Protein AF-A0A218Q8A9-F1 (afdb_monomer)

Foldseek 3Di:
DVDDPDDLVVLVVVLVVVLVVDVVSVLFDPVQSVVVSVVLNVQQVVQVVCVVVVPPDPPDRDDDDPPDDDTDDDAAQWAADPQRQKIAGNSPPPPGIDGDDDPDDPPVDDRPRHDDDD

pLDDT: mean 81.18, std 11.85, range [33.44, 92.75]

Secondary structure (DSSP, 8-state):
---SS--HHHHHHHHHHHHHH-HHHHTS-HHHHHHHHHHHHHHHHHHHHHHHTT-TT--S-----TT------SSSSEEE-TTSSEEEE-SSSS--EEE---S--GGGS-GGGS----

Structure (mmCIF, N/CA/C/O backbone):
data_AF-A0A218Q8A9-F1
#
_entry.id   AF-A0A218Q8A9-F1
#
loop_
_atom_site.group_PDB
_atom_site.id
_atom_site.type_symbol
_atom_site.label_atom_id
_atom_site.label_alt_id
_atom_site.label_comp_id
_atom_site.label_asym_id
_atom_site.label_entity_id
_atom_site.label_seq_id
_atom_site.pdbx_PDB_ins_code
_atom_site.Cartn_x
_atom_site.Cartn_y
_atom_site.Cartn_z
_atom_site.occupancy
_atom_site.B_iso_or_equiv
_atom_site.auth_seq_id
_atom_site.auth_comp_id
_atom_site.auth_asym_id
_atom_site.auth_atom_id
_atom_site.pdbx_PDB_model_num
ATOM 1 N N . MET A 1 1 ? -12.502 -6.018 7.577 1.00 64.94 1 MET A N 1
ATOM 2 C CA . MET A 1 1 ? -11.592 -6.903 8.321 1.00 64.94 1 MET A CA 1
ATOM 3 C C . MET A 1 1 ? -12.401 -7.548 9.410 1.00 64.94 1 MET A C 1
ATOM 5 O O . MET A 1 1 ? -13.202 -6.846 10.017 1.00 64.94 1 MET A O 1
ATOM 9 N N . ASP A 1 2 ? -12.212 -8.846 9.598 1.00 70.44 2 ASP A N 1
ATOM 10 C CA . ASP A 1 2 ? -13.004 -9.626 10.552 1.00 70.44 2 ASP A CA 1
ATOM 11 C C . ASP A 1 2 ? -12.526 -9.383 11.991 1.00 70.44 2 ASP A C 1
ATOM 13 O O . ASP A 1 2 ? -13.319 -9.396 12.926 1.00 70.44 2 ASP A O 1
ATOM 17 N N . ASN A 1 3 ? -11.252 -9.006 12.147 1.00 72.31 3 ASN A N 1
ATOM 18 C CA . ASN A 1 3 ? -10.673 -8.601 13.423 1.00 72.31 3 ASN A CA 1
ATOM 19 C C . ASN A 1 3 ? -10.816 -7.083 13.612 1.00 72.31 3 ASN A C 1
ATOM 21 O O . ASN A 1 3 ? -10.311 -6.299 12.803 1.00 72.31 3 ASN A O 1
ATOM 25 N N . GLN A 1 4 ? -11.483 -6.666 14.688 1.00 76.06 4 GLN A N 1
ATOM 26 C CA . GLN A 1 4 ? -11.548 -5.271 15.133 1.00 76.06 4 GLN A CA 1
ATOM 27 C C . GLN A 1 4 ? -10.494 -5.012 16.219 1.00 76.06 4 GLN A C 1
ATOM 29 O O . GLN A 1 4 ? -10.057 -5.936 16.897 1.00 76.06 4 GLN A O 1
ATOM 34 N N . GLY A 1 5 ? -10.054 -3.759 16.377 1.00 75.94 5 GLY A N 1
ATOM 35 C CA . GLY A 1 5 ? -9.061 -3.399 17.402 1.00 75.94 5 GLY A CA 1
ATOM 36 C C . GLY A 1 5 ? -7.633 -3.897 17.137 1.00 75.94 5 GLY A C 1
ATOM 37 O O . GLY A 1 5 ? -6.776 -3.797 18.010 1.00 75.94 5 GLY A O 1
ATOM 38 N N . VAL A 1 6 ? -7.346 -4.409 15.937 1.00 78.56 6 VAL A N 1
ATOM 39 C CA . VAL A 1 6 ? -5.996 -4.832 15.542 1.00 78.56 6 VAL A CA 1
ATOM 40 C C . VAL A 1 6 ? -5.049 -3.637 15.433 1.00 78.56 6 VAL A C 1
ATOM 42 O O . VAL A 1 6 ? -5.254 -2.723 14.631 1.00 78.56 6 VAL A O 1
ATOM 45 N N . GLY A 1 7 ? -3.985 -3.670 16.235 1.00 83.94 7 GLY A N 1
ATOM 46 C CA . GLY A 1 7 ? -2.873 -2.728 16.148 1.00 83.94 7 GLY A CA 1
ATOM 47 C C . GLY A 1 7 ? -1.925 -3.043 14.988 1.00 83.94 7 GLY A C 1
ATOM 48 O O . GLY A 1 7 ? -1.953 -4.130 14.408 1.00 83.94 7 GLY A O 1
ATOM 49 N N . GLN A 1 8 ? -1.026 -2.105 14.678 1.00 87.81 8 GLN A N 1
ATOM 50 C CA . GLN A 1 8 ? -0.074 -2.234 13.569 1.00 87.81 8 GLN A CA 1
ATOM 51 C C . GLN A 1 8 ? 0.763 -3.524 13.648 1.00 87.81 8 GLN A C 1
ATOM 53 O O . GLN A 1 8 ? 0.938 -4.215 12.649 1.00 87.81 8 GLN A O 1
ATOM 58 N N . LYS A 1 9 ? 1.230 -3.885 14.850 1.00 89.62 9 LYS A N 1
ATOM 59 C CA . LYS A 1 9 ? 2.020 -5.101 15.098 1.00 89.62 9 LYS A CA 1
ATOM 60 C C . LYS A 1 9 ? 1.267 -6.382 14.730 1.00 89.62 9 LYS A C 1
ATOM 62 O O . LYS A 1 9 ? 1.854 -7.285 14.136 1.00 89.62 9 LYS A O 1
ATOM 67 N N . GLU A 1 10 ? -0.025 -6.451 15.040 1.00 89.88 10 GLU A N 1
ATOM 68 C CA . GLU A 1 10 ? -0.847 -7.616 14.706 1.00 89.88 10 GLU A CA 1
ATOM 69 C C . GLU A 1 10 ? -1.067 -7.729 13.197 1.00 89.88 10 GLU A C 1
ATOM 71 O O . GLU A 1 10 ? -1.028 -8.832 12.658 1.00 89.88 10 GLU A O 1
ATOM 76 N N . LEU A 1 11 ? -1.184 -6.606 12.479 1.00 90.31 11 LEU A N 1
ATOM 77 C CA . LEU A 1 11 ? -1.269 -6.623 11.015 1.00 90.31 11 LEU A CA 1
ATOM 78 C C . LEU A 1 11 ? -0.003 -7.208 10.366 1.00 90.31 11 LEU A C 1
ATOM 80 O O . LEU A 1 11 ? -0.108 -7.966 9.402 1.00 90.31 11 LEU A O 1
ATOM 84 N N . TYR A 1 12 ? 1.184 -6.930 10.916 1.00 91.38 12 TYR A N 1
ATOM 85 C CA . TYR A 1 12 ? 2.425 -7.565 10.457 1.00 91.38 12 TYR A CA 1
ATOM 86 C C . TYR A 1 12 ? 2.441 -9.079 10.700 1.00 91.38 12 TYR A C 1
ATOM 88 O O . TYR A 1 12 ? 2.868 -9.837 9.827 1.00 91.38 12 TYR A O 1
ATOM 96 N N . ARG A 1 13 ? 1.932 -9.544 11.849 1.00 90.75 13 ARG A N 1
ATOM 97 C CA . ARG A 1 13 ? 1.802 -10.984 12.131 1.00 90.75 13 ARG A CA 1
ATOM 98 C C . ARG A 1 13 ? 0.816 -11.661 11.182 1.00 90.75 13 ARG A C 1
ATOM 100 O O . ARG A 1 13 ? 1.145 -12.701 10.616 1.00 90.75 13 ARG A O 1
ATOM 107 N N . LEU A 1 14 ? -0.340 -11.041 10.948 1.00 89.31 14 LEU A N 1
ATOM 108 C CA . LEU A 1 14 ? -1.340 -11.532 9.998 1.00 89.31 14 LEU A CA 1
ATOM 109 C C . LEU A 1 14 ? -0.772 -11.610 8.581 1.00 89.31 14 LEU A C 1
ATOM 111 O O . LEU A 1 14 ? -0.955 -12.619 7.909 1.00 89.31 14 LEU A O 1
ATOM 115 N N . SER A 1 15 ? -0.006 -10.607 8.139 1.00 89.94 15 SER A N 1
ATOM 116 C CA . SER A 1 15 ? 0.646 -10.670 6.828 1.00 89.94 15 SER A CA 1
ATOM 117 C C . SER A 1 15 ? 1.607 -11.850 6.706 1.00 89.94 15 SER A C 1
ATOM 119 O O . SER A 1 15 ? 1.718 -12.408 5.617 1.00 89.94 15 SER A O 1
ATOM 121 N N . LYS A 1 16 ? 2.301 -12.238 7.782 1.00 90.56 16 LYS A N 1
ATOM 122 C CA . LYS A 1 16 ? 3.181 -13.411 7.763 1.00 90.56 16 LYS A CA 1
ATOM 123 C C . LYS A 1 16 ? 2.377 -14.701 7.584 1.00 90.56 16 LYS A C 1
ATOM 125 O O . LYS A 1 16 ? 2.761 -15.518 6.755 1.00 90.56 16 LYS A O 1
ATOM 130 N N . ALA A 1 17 ? 1.262 -14.846 8.300 1.00 91.88 17 ALA A N 1
ATOM 131 C CA . ALA A 1 17 ? 0.363 -15.993 8.155 1.00 91.88 17 ALA A CA 1
ATOM 132 C C . ALA A 1 17 ? -0.227 -16.074 6.733 1.00 91.88 17 ALA A C 1
ATOM 134 O O . ALA A 1 17 ? -0.122 -17.107 6.081 1.00 91.88 17 ALA A O 1
ATOM 135 N N . ILE A 1 18 ? -0.714 -14.951 6.194 1.00 89.19 18 ILE A N 1
ATOM 136 C CA . ILE A 1 18 ? -1.240 -14.861 4.820 1.00 89.19 18 ILE A CA 1
ATOM 137 C C . ILE A 1 18 ? -0.170 -15.251 3.791 1.00 89.19 18 ILE A C 1
ATOM 139 O O . ILE A 1 18 ? -0.459 -15.943 2.820 1.00 89.19 18 ILE A O 1
ATOM 143 N N . ARG A 1 19 ? 1.088 -14.838 3.985 1.00 90.25 19 ARG A N 1
ATOM 144 C CA . ARG A 1 19 ? 2.183 -15.243 3.089 1.00 90.25 19 ARG A CA 1
ATOM 145 C C . ARG A 1 19 ? 2.458 -16.743 3.139 1.00 90.25 19 ARG A C 1
ATOM 147 O O . ARG A 1 19 ? 2.871 -17.289 2.128 1.00 90.25 19 ARG A O 1
ATOM 154 N N . GLN A 1 20 ? 2.261 -17.396 4.280 1.00 91.25 20 GLN A N 1
ATOM 155 C CA . GLN A 1 20 ? 2.418 -18.849 4.387 1.00 91.25 20 GLN A CA 1
ATOM 156 C C . GLN A 1 20 ? 1.255 -19.592 3.722 1.00 91.25 20 GLN A C 1
ATOM 158 O O . GLN A 1 20 ? 1.474 -20.626 3.102 1.00 91.25 20 GLN A O 1
ATOM 163 N N . GLU A 1 21 ? 0.044 -19.045 3.815 1.00 92.75 21 GLU A N 1
ATOM 164 C CA . GLU A 1 21 ? -1.168 -19.642 3.249 1.00 92.75 21 GLU A CA 1
ATOM 165 C C . GLU A 1 21 ? -1.248 -19.489 1.723 1.00 92.75 21 GLU A C 1
ATOM 167 O O . GLU A 1 21 ? -1.615 -20.422 1.011 1.00 92.75 21 GLU A O 1
ATOM 172 N N . PHE A 1 22 ? -0.864 -18.325 1.192 1.00 88.56 22 PHE A N 1
ATOM 173 C CA . PHE A 1 22 ? -1.031 -18.010 -0.222 1.00 88.56 22 PHE A CA 1
ATOM 174 C C . PHE A 1 22 ? 0.310 -17.918 -0.952 1.00 88.56 22 PHE A C 1
ATOM 176 O O . PHE A 1 22 ? 1.072 -16.962 -0.783 1.00 88.56 22 PHE A O 1
ATOM 183 N N . SER A 1 23 ? 0.559 -18.861 -1.865 1.00 87.25 23 SER A N 1
ATOM 184 C CA . SER A 1 23 ? 1.788 -18.924 -2.673 1.00 87.25 23 SER A CA 1
ATOM 185 C C . SER A 1 23 ? 2.078 -17.630 -3.445 1.00 87.25 23 SER A C 1
ATOM 187 O O . SER A 1 23 ? 3.229 -17.193 -3.526 1.00 87.25 23 SER A O 1
ATOM 189 N N . PHE A 1 24 ? 1.039 -16.962 -3.960 1.00 83.12 24 PHE A N 1
ATOM 190 C CA . PHE A 1 24 ? 1.196 -15.688 -4.662 1.00 83.12 24 PHE A CA 1
ATOM 191 C C . PHE A 1 24 ? 1.736 -14.589 -3.734 1.00 83.12 24 PHE A C 1
ATOM 193 O O . PHE A 1 24 ? 2.630 -13.845 -4.144 1.00 83.12 24 PHE A O 1
ATOM 200 N N . ALA A 1 25 ? 1.234 -14.522 -2.493 1.00 85.75 25 ALA A N 1
ATOM 201 C CA . ALA A 1 25 ? 1.643 -13.556 -1.479 1.00 85.75 25 ALA A CA 1
ATOM 202 C C . ALA A 1 25 ? 3.041 -13.881 -0.944 1.00 85.75 25 ALA A C 1
ATOM 204 O O . ALA A 1 25 ? 3.843 -12.970 -0.742 1.00 85.75 25 ALA A O 1
ATOM 205 N N . ASN A 1 26 ? 3.370 -15.169 -0.785 1.00 86.88 26 ASN A N 1
ATOM 206 C CA . ASN A 1 26 ? 4.714 -15.604 -0.410 1.00 86.88 26 ASN A CA 1
ATOM 207 C C . ASN A 1 26 ? 5.775 -15.085 -1.382 1.00 86.88 26 ASN A C 1
ATOM 209 O O . ASN A 1 26 ? 6.855 -14.659 -0.981 1.00 86.88 26 ASN A O 1
ATOM 213 N N . ALA A 1 27 ? 5.441 -15.115 -2.669 1.00 84.94 27 ALA A N 1
ATOM 214 C CA . ALA A 1 27 ? 6.355 -14.758 -3.731 1.00 84.94 27 ALA A CA 1
ATOM 215 C C . ALA A 1 27 ? 6.409 -13.239 -4.008 1.00 84.94 27 ALA A C 1
ATOM 217 O O . ALA A 1 27 ? 7.091 -12.838 -4.947 1.00 84.94 27 ALA A O 1
ATOM 218 N N . LEU A 1 28 ? 5.684 -12.399 -3.256 1.00 82.88 28 LEU A N 1
ATOM 219 C CA . LEU A 1 28 ? 5.869 -10.942 -3.273 1.00 82.88 28 LEU A CA 1
ATOM 220 C C . LEU A 1 28 ? 7.118 -10.551 -2.473 1.00 82.88 28 LEU A C 1
ATOM 222 O O . LEU A 1 28 ? 7.507 -11.236 -1.519 1.00 82.88 28 LEU A O 1
ATOM 226 N N . ASN A 1 29 ? 7.739 -9.424 -2.824 1.00 78.75 29 ASN A N 1
ATOM 227 C CA . ASN A 1 29 ? 8.865 -8.915 -2.043 1.00 78.75 29 ASN A CA 1
ATOM 228 C C . ASN A 1 29 ? 8.382 -8.436 -0.646 1.00 78.75 29 ASN A C 1
ATOM 230 O O . ASN A 1 29 ? 7.183 -8.372 -0.356 1.00 78.75 29 ASN A O 1
ATOM 234 N N . SER A 1 30 ? 9.305 -8.180 0.282 1.00 80.12 30 SER A N 1
ATOM 235 C CA . SER A 1 30 ? 8.953 -7.734 1.641 1.00 80.12 30 SER A CA 1
ATOM 236 C C . SER A 1 30 ? 8.344 -6.327 1.661 1.00 80.12 30 SER A C 1
ATOM 238 O O . SER A 1 30 ? 7.401 -6.085 2.417 1.00 80.12 30 SER A O 1
ATOM 240 N N . SER A 1 31 ? 8.831 -5.423 0.809 1.00 83.12 31 SER A N 1
ATOM 241 C CA . SER A 1 31 ? 8.374 -4.033 0.707 1.00 83.12 31 SER A CA 1
ATOM 242 C C . SER A 1 31 ? 6.928 -3.905 0.216 1.00 83.12 31 SER A C 1
ATOM 244 O O . SER A 1 31 ? 6.176 -3.094 0.750 1.00 83.12 31 SER A O 1
ATOM 246 N N . ASP A 1 32 ? 6.505 -4.730 -0.739 1.00 81.69 32 ASP A N 1
ATOM 247 C CA . ASP A 1 32 ? 5.145 -4.747 -1.286 1.00 81.69 32 ASP A CA 1
ATOM 248 C C . ASP A 1 32 ? 4.149 -5.202 -0.210 1.00 81.69 32 ASP A C 1
ATOM 250 O O . ASP A 1 32 ? 3.069 -4.627 -0.039 1.00 81.69 32 ASP A O 1
ATOM 254 N N . CYS A 1 33 ? 4.529 -6.218 0.575 1.00 86.50 33 CYS A N 1
ATOM 255 C CA . CYS A 1 33 ? 3.734 -6.669 1.715 1.00 86.50 33 CYS A CA 1
ATOM 256 C C . CYS A 1 33 ? 3.651 -5.593 2.801 1.00 86.50 33 CYS A C 1
ATOM 258 O O . CYS A 1 33 ? 2.566 -5.333 3.320 1.00 86.50 33 CYS A O 1
ATOM 260 N N . GLN A 1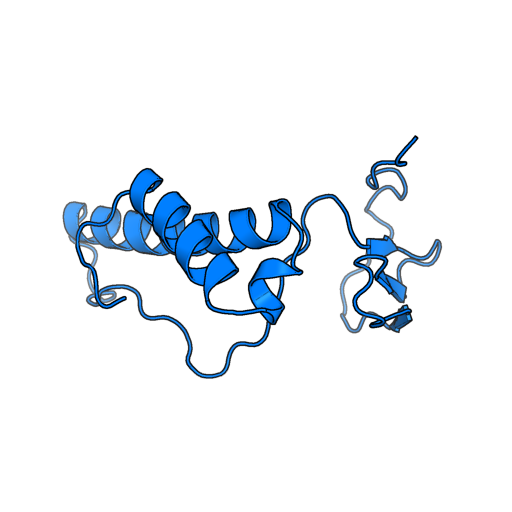 34 ? 4.765 -4.926 3.104 1.00 87.88 34 GLN A N 1
ATOM 261 C CA . GLN A 1 34 ? 4.783 -3.799 4.032 1.00 87.88 34 GLN A CA 1
ATOM 262 C C . GLN A 1 34 ? 3.853 -2.668 3.570 1.00 87.88 34 GLN A C 1
ATOM 264 O O . GLN A 1 34 ? 3.047 -2.177 4.360 1.00 87.88 34 GLN A O 1
ATOM 269 N N . ALA A 1 35 ? 3.879 -2.307 2.285 1.00 88.12 35 ALA A N 1
ATOM 270 C CA . ALA A 1 35 ? 2.996 -1.286 1.724 1.00 88.12 35 ALA A CA 1
ATOM 271 C C . ALA A 1 35 ? 1.508 -1.656 1.872 1.00 88.12 35 ALA A C 1
ATOM 273 O O . ALA A 1 35 ? 0.668 -0.804 2.174 1.00 88.12 35 ALA A O 1
ATOM 274 N N . ALA A 1 36 ? 1.150 -2.933 1.703 1.00 88.19 36 ALA A N 1
ATOM 275 C CA . ALA A 1 36 ? -0.214 -3.401 1.947 1.00 88.19 36 ALA A CA 1
ATOM 276 C C . ALA A 1 36 ? -0.633 -3.238 3.422 1.00 88.19 36 ALA A C 1
ATOM 278 O O . ALA A 1 36 ? -1.731 -2.744 3.697 1.00 88.19 36 ALA A O 1
ATOM 279 N N . ILE A 1 37 ? 0.252 -3.587 4.360 1.00 90.25 37 ILE A N 1
ATOM 280 C CA . ILE A 1 37 ? 0.018 -3.458 5.807 1.00 90.25 37 ILE A CA 1
ATOM 281 C C . ILE A 1 37 ? -0.152 -1.990 6.206 1.00 90.25 37 ILE A C 1
ATOM 283 O O . ILE A 1 37 ? -1.097 -1.645 6.914 1.00 90.25 37 ILE A O 1
ATOM 287 N N . GLU A 1 38 ? 0.726 -1.109 5.728 1.00 91.06 38 GLU A N 1
ATOM 288 C CA . GLU A 1 38 ? 0.684 0.325 6.027 1.00 91.06 38 GLU A CA 1
ATOM 289 C C . GLU A 1 38 ? -0.609 0.980 5.526 1.00 91.06 38 GLU A C 1
ATOM 291 O O . GLU A 1 38 ? -1.211 1.783 6.243 1.00 91.06 38 GLU A O 1
ATOM 296 N N . ARG A 1 39 ? -1.101 0.596 4.340 1.00 89.75 39 ARG A N 1
ATOM 297 C CA . ARG A 1 39 ? -2.392 1.076 3.816 1.00 89.75 39 ARG A CA 1
ATOM 298 C C . ARG A 1 39 ? -3.575 0.603 4.660 1.00 89.75 39 ARG A C 1
ATOM 300 O O . ARG A 1 39 ? -4.489 1.389 4.939 1.00 89.75 39 ARG A O 1
ATOM 307 N N . ALA A 1 40 ? -3.555 -0.660 5.091 1.00 90.56 40 ALA A N 1
ATOM 308 C CA . ALA A 1 40 ? -4.575 -1.204 5.983 1.00 90.56 40 ALA A CA 1
ATOM 309 C C . ALA A 1 40 ? -4.576 -0.458 7.328 1.00 90.56 40 ALA A C 1
ATOM 311 O O . ALA A 1 40 ? -5.623 0.016 7.772 1.00 90.56 40 ALA A O 1
ATOM 312 N N . TYR A 1 41 ? -3.396 -0.269 7.923 1.00 91.56 41 TYR A N 1
ATOM 313 C CA . TYR A 1 41 ? -3.239 0.450 9.183 1.00 91.56 41 TYR A CA 1
ATOM 314 C C . TYR A 1 41 ? -3.665 1.918 9.080 1.00 91.56 41 TYR A C 1
ATOM 316 O O . TYR A 1 41 ? -4.418 2.394 9.924 1.00 91.56 41 TYR A O 1
ATOM 324 N N . SER A 1 42 ? -3.263 2.626 8.020 1.00 91.12 42 SER A N 1
ATOM 325 C CA . SER A 1 42 ? -3.657 4.022 7.787 1.00 91.12 42 SER A CA 1
ATOM 326 C C . SER A 1 42 ? -5.179 4.181 7.735 1.00 91.12 42 SER A C 1
ATOM 328 O O . SER A 1 42 ? -5.732 5.113 8.321 1.00 91.12 42 SER A O 1
ATOM 330 N N . SER A 1 43 ? -5.875 3.236 7.096 1.00 89.56 43 SER A N 1
ATOM 331 C CA . SER A 1 43 ? -7.339 3.232 7.029 1.00 89.56 43 SER A CA 1
ATOM 332 C C . SER A 1 43 ? -7.984 3.006 8.402 1.00 89.56 43 SER A C 1
ATOM 334 O O . SER A 1 43 ? -8.958 3.681 8.734 1.00 89.56 43 SER A O 1
ATOM 336 N N . ILE A 1 44 ? -7.429 2.098 9.215 1.00 89.56 44 ILE A N 1
ATOM 337 C CA . ILE A 1 44 ? -7.887 1.850 10.591 1.00 89.56 44 ILE A CA 1
ATOM 338 C C . ILE A 1 44 ? -7.644 3.074 11.482 1.00 89.56 44 ILE A C 1
ATOM 340 O O . ILE A 1 44 ? -8.564 3.519 12.166 1.00 89.56 44 ILE A O 1
ATOM 344 N N . SER A 1 45 ? -6.432 3.638 11.460 1.00 90.19 45 SER A N 1
ATOM 345 C CA . SER A 1 45 ? -6.075 4.819 12.257 1.00 90.19 45 SER A CA 1
ATOM 346 C C . SER A 1 45 ? -7.003 5.979 11.929 1.00 90.19 45 SER A C 1
ATOM 348 O O . SER A 1 45 ? -7.647 6.519 12.820 1.00 90.19 45 SER A O 1
ATOM 350 N N . ARG A 1 46 ? -7.177 6.284 10.635 1.00 89.81 46 ARG A N 1
ATOM 351 C CA . ARG A 1 46 ? -8.096 7.332 10.172 1.00 89.81 46 ARG A CA 1
ATOM 352 C C . ARG A 1 46 ? -9.524 7.109 10.652 1.00 89.81 46 ARG A C 1
ATOM 354 O O . ARG A 1 46 ? -10.188 8.072 11.018 1.00 89.81 46 ARG A O 1
ATOM 361 N N . PHE A 1 47 ? -10.008 5.867 10.647 1.00 89.25 47 PHE A N 1
ATOM 362 C CA . PHE A 1 47 ? -11.331 5.550 11.178 1.00 89.25 47 PHE A CA 1
ATOM 363 C C . PHE A 1 47 ? -11.438 5.920 12.662 1.00 89.25 47 PHE A C 1
ATOM 365 O O . PHE A 1 47 ? -12.328 6.685 13.031 1.00 89.25 47 PHE A O 1
ATOM 372 N N . TYR A 1 48 ? -10.512 5.449 13.502 1.00 87.25 48 TYR A N 1
ATOM 373 C CA . TYR A 1 48 ? -10.544 5.755 14.933 1.00 87.25 48 TYR A CA 1
ATOM 374 C C . TYR A 1 48 ? -10.324 7.243 15.230 1.00 87.25 48 TYR A C 1
ATOM 376 O O . TYR A 1 48 ? -10.996 7.788 16.103 1.00 87.25 48 TYR A O 1
ATOM 384 N N . ASP A 1 49 ? -9.451 7.923 14.487 1.00 90.44 49 ASP A N 1
ATOM 385 C CA . ASP A 1 49 ? -9.218 9.362 14.631 1.00 90.44 49 ASP A CA 1
ATOM 386 C C . ASP A 1 49 ? -10.468 10.174 14.277 1.00 90.44 49 ASP A C 1
ATOM 388 O O . ASP A 1 49 ? -10.812 11.126 14.978 1.00 90.44 49 ASP A O 1
ATOM 392 N N . ASN A 1 50 ? -11.196 9.776 13.230 1.00 90.19 50 ASN A N 1
ATOM 393 C CA . ASN A 1 50 ? -12.459 10.413 12.858 1.00 90.19 50 ASN A CA 1
ATOM 394 C C . ASN A 1 50 ? -13.549 10.175 13.910 1.00 90.19 50 ASN A C 1
ATOM 396 O O . ASN A 1 50 ? -14.313 11.095 14.202 1.00 90.19 50 ASN A O 1
ATOM 400 N N . CYS A 1 51 ? -13.602 8.972 14.494 1.00 86.88 51 CYS A N 1
ATOM 401 C CA . CYS A 1 51 ? -14.510 8.656 15.597 1.00 86.88 51 CYS A CA 1
ATOM 402 C C . CYS A 1 51 ? -14.218 9.526 16.825 1.00 86.88 51 CYS A C 1
ATOM 404 O O . CYS A 1 51 ? -15.141 10.116 17.378 1.00 86.88 51 CYS A O 1
ATOM 406 N N . LYS A 1 52 ? -12.940 9.673 17.206 1.00 89.12 52 LYS A N 1
ATOM 407 C CA . LYS A 1 52 ? -12.516 10.542 18.318 1.00 89.12 52 LYS A CA 1
ATOM 408 C C . LYS A 1 52 ? -12.869 12.013 18.080 1.00 89.12 52 LYS A C 1
ATOM 410 O O . LYS A 1 52 ? -13.233 12.709 19.017 1.00 89.12 52 LYS A O 1
ATOM 415 N N . LYS A 1 53 ? -12.769 12.482 16.833 1.00 90.88 53 LYS A N 1
ATOM 416 C CA . LYS A 1 53 ? -13.065 13.871 16.436 1.00 90.88 53 LYS A CA 1
ATOM 417 C C . LYS A 1 53 ? -14.552 14.149 16.173 1.00 90.88 53 LYS A C 1
ATOM 419 O O . LYS A 1 53 ? -14.897 15.288 15.886 1.00 90.88 53 LYS A O 1
ATOM 424 N N . GLY A 1 54 ? -15.423 13.137 16.211 1.00 87.56 54 GLY A N 1
ATOM 425 C CA . GLY A 1 54 ? -16.860 13.309 15.966 1.00 87.56 54 GLY A CA 1
ATOM 426 C C . GLY A 1 54 ? -17.225 13.720 14.532 1.00 87.56 54 GLY A C 1
ATOM 427 O O . GLY A 1 54 ? -18.245 14.373 14.325 1.00 87.56 54 GLY A O 1
ATOM 428 N N . ILE A 1 55 ? -16.416 13.360 13.527 1.00 86.56 55 ILE A N 1
ATOM 429 C CA . ILE A 1 55 ? -16.644 13.781 12.132 1.00 86.56 55 ILE A CA 1
ATOM 430 C C . ILE A 1 55 ? -17.897 13.096 11.557 1.00 86.56 55 ILE A C 1
ATOM 432 O O . ILE A 1 55 ? -17.990 11.867 11.491 1.00 86.56 55 ILE A O 1
ATOM 436 N N . LEU A 1 56 ? -18.856 13.899 11.092 1.00 76.44 56 LEU A N 1
ATOM 437 C CA . LEU A 1 56 ? -20.097 13.436 10.466 1.00 76.44 56 LEU A CA 1
ATOM 438 C C . LEU A 1 56 ? -19.834 12.850 9.059 1.00 76.44 56 LEU A C 1
ATOM 440 O O . LEU A 1 56 ? -19.012 13.355 8.300 1.00 76.44 56 LEU A O 1
ATOM 444 N N . GLY A 1 57 ? -20.536 11.767 8.699 1.00 71.44 57 GLY A N 1
ATOM 445 C CA . GLY A 1 57 ? -20.605 11.247 7.320 1.00 71.44 57 GLY A CA 1
ATOM 446 C C . GLY A 1 57 ? -19.680 10.078 6.939 1.00 71.44 57 GLY A C 1
ATOM 447 O O . GLY A 1 57 ? -19.938 9.424 5.935 1.00 71.44 57 GLY A O 1
ATOM 448 N N . LYS A 1 58 ? -18.651 9.733 7.727 1.00 66.12 58 LYS A N 1
ATOM 449 C CA . LYS A 1 58 ? -17.761 8.576 7.443 1.00 66.12 58 LYS A CA 1
ATOM 450 C C . LYS A 1 58 ? -17.867 7.479 8.502 1.00 66.12 58 LYS A C 1
ATOM 452 O O . LYS A 1 58 ? -16.870 7.044 9.074 1.00 66.12 58 LYS A O 1
ATOM 457 N N . LYS A 1 59 ? -19.097 7.049 8.788 1.00 63.16 59 LYS A N 1
ATOM 458 C CA . LYS A 1 59 ? -19.382 6.023 9.798 1.00 63.16 59 LYS A CA 1
ATOM 459 C C . LYS A 1 59 ? -19.325 4.631 9.167 1.00 63.16 59 LYS A C 1
ATOM 461 O O . LYS A 1 59 ? -20.284 4.172 8.561 1.00 63.16 59 LYS A O 1
ATOM 466 N N . GLY A 1 60 ? -18.184 3.964 9.301 1.00 77.06 60 GLY A N 1
ATOM 467 C CA . GLY A 1 60 ? -18.033 2.560 8.928 1.00 77.06 60 GLY A CA 1
ATOM 468 C C . GLY A 1 60 ? -16.592 2.094 9.073 1.00 77.06 60 GLY A C 1
ATOM 469 O O . GLY A 1 60 ? -15.677 2.768 8.604 1.00 77.06 60 GLY A O 1
ATOM 470 N N . TYR A 1 61 ? -16.389 0.946 9.722 1.00 83.88 61 TYR A N 1
ATOM 471 C CA . TYR A 1 61 ? -15.060 0.344 9.831 1.00 83.88 61 TYR A CA 1
ATOM 472 C C . TYR A 1 61 ? -14.514 0.025 8.427 1.00 83.88 61 TYR A C 1
ATOM 474 O O . TYR A 1 61 ? -15.288 -0.440 7.579 1.00 83.88 61 TYR A O 1
ATOM 482 N N . PRO A 1 62 ? -13.217 0.256 8.148 1.00 86.62 62 PRO A N 1
ATOM 483 C CA . PRO A 1 62 ? -12.654 0.031 6.823 1.00 86.62 62 PRO A CA 1
ATOM 484 C C . PRO A 1 62 ? -12.847 -1.418 6.356 1.00 86.62 62 PRO A C 1
ATOM 486 O O . PRO A 1 62 ? -12.614 -2.392 7.082 1.00 86.62 62 PRO A O 1
ATOM 489 N N . LYS A 1 63 ? -13.264 -1.560 5.097 1.00 86.12 63 LYS A N 1
ATOM 490 C CA . LYS A 1 63 ? -13.438 -2.844 4.411 1.00 86.12 63 LYS A CA 1
ATOM 491 C C . LYS A 1 63 ? -12.509 -2.892 3.205 1.00 86.12 63 LYS A C 1
ATOM 493 O O . LYS A 1 63 ? -12.330 -1.887 2.522 1.00 86.12 63 LYS A O 1
ATOM 498 N N . PHE A 1 64 ? -11.934 -4.061 2.942 1.00 83.69 64 PHE A N 1
ATOM 499 C CA . PHE A 1 64 ? -11.164 -4.267 1.723 1.00 83.69 64 PHE A CA 1
ATOM 500 C C . PHE A 1 64 ? -12.091 -4.246 0.505 1.00 83.69 64 PHE A C 1
ATOM 502 O O . PHE A 1 64 ? -13.219 -4.742 0.552 1.00 83.69 64 PHE A O 1
ATOM 509 N N . GLN A 1 65 ? -11.606 -3.675 -0.593 1.00 84.38 65 GLN A N 1
ATOM 510 C CA . GLN A 1 65 ? -12.294 -3.724 -1.876 1.00 84.38 65 GLN A CA 1
ATOM 511 C C . GLN A 1 65 ? -12.228 -5.150 -2.438 1.00 84.38 65 GLN A C 1
ATOM 513 O O . GLN A 1 65 ? -11.148 -5.726 -2.532 1.00 84.38 65 GLN A O 1
ATOM 518 N N . LYS A 1 66 ? -13.376 -5.709 -2.844 1.00 82.31 66 LYS A N 1
ATOM 519 C CA . LYS A 1 66 ? -13.479 -7.108 -3.306 1.00 82.31 66 LYS A CA 1
ATOM 520 C C . LYS A 1 66 ? -12.730 -7.388 -4.616 1.00 82.31 66 LYS A C 1
ATOM 522 O O . LYS A 1 66 ? -12.170 -8.460 -4.781 1.00 82.31 66 LYS A O 1
ATOM 527 N N . ASN A 1 67 ? -12.694 -6.411 -5.522 1.00 80.69 67 ASN A N 1
ATOM 528 C CA . ASN A 1 67 ? -12.143 -6.560 -6.875 1.00 80.69 67 ASN A CA 1
ATOM 529 C C . ASN A 1 67 ? -10.905 -5.684 -7.100 1.00 80.69 67 ASN A C 1
ATOM 531 O O . ASN A 1 67 ? -10.757 -5.077 -8.157 1.00 80.69 67 ASN A O 1
ATOM 535 N N . ASN A 1 68 ? -10.036 -5.563 -6.096 1.00 76.62 68 ASN A N 1
ATOM 536 C CA . ASN A 1 68 ? -8.770 -4.858 -6.257 1.00 76.62 68 ASN A CA 1
ATOM 537 C C . ASN A 1 68 ? -7.633 -5.863 -6.488 1.00 76.62 68 ASN A C 1
ATOM 539 O O . ASN A 1 68 ? -7.419 -6.755 -5.673 1.00 76.62 68 ASN A O 1
ATOM 543 N N . ARG A 1 69 ? -6.897 -5.702 -7.592 1.00 74.38 69 ARG A N 1
ATOM 544 C CA . ARG A 1 69 ? -5.713 -6.505 -7.944 1.00 74.38 69 ARG A CA 1
ATOM 545 C C . ARG A 1 69 ? -4.525 -5.582 -8.210 1.00 74.38 69 ARG A C 1
ATOM 547 O O . ARG A 1 69 ? -3.956 -5.589 -9.294 1.00 74.38 69 ARG A O 1
ATOM 554 N N . SER A 1 70 ? -4.212 -4.725 -7.241 1.00 76.94 70 SER A N 1
ATOM 555 C CA . SER A 1 70 ? -3.082 -3.798 -7.330 1.00 76.94 70 SER A CA 1
ATOM 556 C C . SER A 1 70 ? -1.985 -4.167 -6.338 1.00 76.94 70 SER A C 1
ATOM 558 O O . SER A 1 70 ? -2.245 -4.467 -5.171 1.00 76.94 70 SER A O 1
ATOM 560 N N . VAL A 1 71 ? -0.748 -4.109 -6.820 1.00 76.06 71 VAL A N 1
ATOM 561 C CA . VAL A 1 71 ? 0.476 -4.192 -6.022 1.00 76.06 71 VAL A CA 1
ATOM 562 C C . VAL A 1 71 ? 1.144 -2.825 -6.098 1.00 76.06 71 VAL A C 1
ATOM 564 O O . VAL A 1 71 ? 1.147 -2.190 -7.151 1.00 76.06 71 VAL A O 1
ATOM 567 N N . GLU A 1 72 ? 1.639 -2.341 -4.963 1.00 82.44 72 GLU A N 1
ATOM 568 C CA . GLU A 1 72 ? 2.361 -1.075 -4.879 1.00 82.44 72 GLU A CA 1
ATOM 569 C C . GLU A 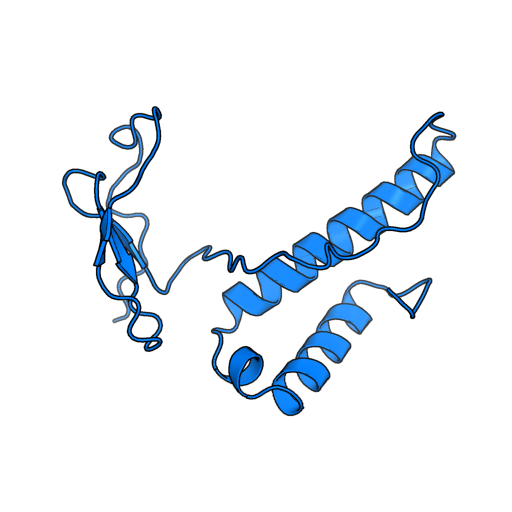1 72 ? 3.842 -1.381 -4.702 1.00 82.44 72 GLU A C 1
ATOM 571 O O . GLU A 1 72 ? 4.211 -2.040 -3.732 1.00 82.44 72 GLU A O 1
ATOM 576 N N . TYR A 1 73 ? 4.666 -0.879 -5.620 1.00 76.25 73 TYR A N 1
ATOM 577 C CA . TYR A 1 73 ? 6.115 -1.010 -5.560 1.00 76.25 73 TYR A CA 1
ATOM 578 C C . TYR A 1 73 ? 6.713 0.321 -5.106 1.00 76.25 73 TYR A C 1
ATOM 580 O O . TYR A 1 73 ? 6.535 1.338 -5.776 1.00 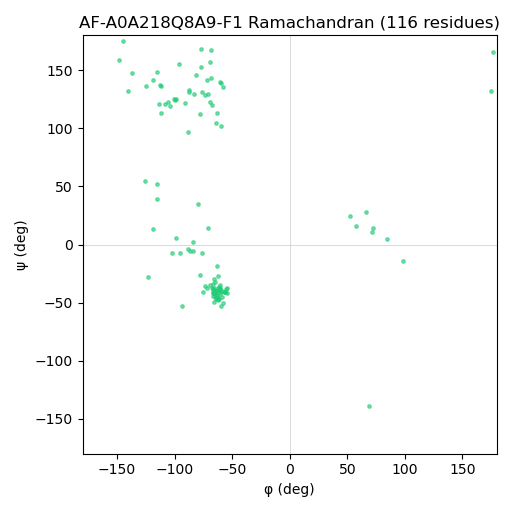76.25 73 TYR A O 1
ATOM 588 N N . LYS A 1 74 ? 7.421 0.330 -3.972 1.00 70.19 74 LYS A N 1
ATOM 589 C CA . LYS A 1 74 ? 7.970 1.570 -3.394 1.00 70.19 74 LYS A CA 1
ATOM 590 C C . LYS A 1 74 ? 9.400 1.856 -3.828 1.00 70.19 74 LYS A C 1
ATOM 592 O O . LYS A 1 74 ? 9.693 2.943 -4.306 1.00 70.19 74 LYS A O 1
ATOM 597 N N . THR A 1 75 ? 10.289 0.888 -3.645 1.00 70.75 75 THR A N 1
ATOM 598 C CA . THR A 1 75 ? 11.737 1.118 -3.751 1.00 70.75 75 THR A CA 1
ATOM 599 C C . THR A 1 75 ? 12.416 0.221 -4.769 1.00 70.75 75 THR A C 1
ATOM 601 O O . THR A 1 75 ? 13.427 0.611 -5.328 1.00 70.75 75 THR A O 1
ATOM 604 N N . SER A 1 76 ? 11.896 -0.977 -5.029 1.00 75.50 76 SER A N 1
ATOM 605 C CA . SER A 1 76 ? 12.560 -1.971 -5.877 1.00 75.50 76 SER A CA 1
ATOM 606 C C . SER A 1 76 ? 11.552 -2.788 -6.687 1.00 75.50 76 SER A C 1
ATOM 608 O O . SER A 1 76 ? 10.342 -2.626 -6.537 1.00 75.50 76 SER A O 1
ATOM 610 N N . GLY A 1 77 ? 12.053 -3.655 -7.571 1.00 77.06 77 GLY A N 1
ATOM 611 C CA . GLY A 1 77 ? 11.221 -4.526 -8.410 1.00 77.06 77 GLY A CA 1
ATOM 612 C C . GLY A 1 77 ? 10.722 -3.876 -9.702 1.00 77.06 77 GLY A C 1
ATOM 613 O O . GLY A 1 77 ? 9.972 -4.506 -10.447 1.00 77.06 77 GLY A O 1
ATOM 614 N N . TRP A 1 78 ? 11.155 -2.649 -10.001 1.00 85.12 78 TRP A N 1
ATOM 615 C CA . TRP A 1 78 ? 10.846 -1.951 -11.245 1.00 85.12 78 TRP A CA 1
ATOM 616 C C . TRP A 1 78 ? 11.981 -1.015 -11.677 1.00 85.12 78 TRP A C 1
ATOM 618 O O . TRP A 1 78 ? 12.808 -0.601 -10.868 1.00 85.12 78 TRP A O 1
ATOM 628 N N . LYS A 1 79 ? 12.013 -0.684 -12.970 1.00 85.12 79 LYS A N 1
ATOM 629 C CA . LYS A 1 79 ? 12.916 0.299 -13.577 1.00 85.12 79 LYS A CA 1
ATOM 630 C C . LYS A 1 79 ? 12.171 1.118 -14.624 1.00 85.12 79 LYS A C 1
ATOM 632 O O . LYS A 1 79 ? 11.482 0.559 -15.480 1.00 85.12 79 LYS A O 1
ATOM 637 N N . LEU A 1 80 ? 12.319 2.437 -14.570 1.00 86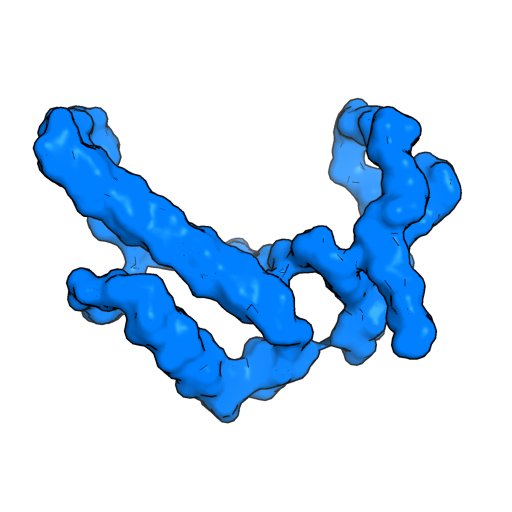.69 80 LEU A N 1
ATOM 638 C CA . LEU A 1 80 ? 11.737 3.354 -15.547 1.00 86.69 80 LEU A CA 1
ATOM 639 C C . LEU A 1 80 ? 12.616 3.435 -16.803 1.00 86.69 80 LEU A C 1
ATOM 641 O O . LEU A 1 80 ? 13.841 3.342 -16.711 1.00 86.69 80 LEU A O 1
ATOM 645 N N . SER A 1 81 ? 12.012 3.600 -17.981 1.00 86.81 81 SER A N 1
ATOM 646 C CA . SER A 1 81 ? 12.772 3.909 -19.197 1.00 86.81 81 SER A CA 1
ATOM 647 C C . SER A 1 81 ? 13.357 5.319 -19.130 1.00 86.81 81 SER A C 1
ATOM 649 O O . SER A 1 81 ? 12.803 6.189 -18.464 1.00 86.81 81 SER A O 1
ATOM 651 N N . GLU A 1 82 ? 14.421 5.584 -19.886 1.00 83.75 82 GLU A N 1
ATOM 652 C CA . GLU A 1 82 ? 15.019 6.929 -20.001 1.00 83.75 82 GLU A CA 1
ATOM 653 C C . GLU A 1 82 ? 13.992 7.977 -20.449 1.00 83.75 82 GLU A C 1
ATOM 655 O O . GLU A 1 82 ? 13.928 9.087 -19.929 1.00 83.75 82 GLU A O 1
ATOM 660 N N . THR A 1 83 ? 13.107 7.577 -21.363 1.00 84.38 83 THR A N 1
ATOM 661 C CA . THR A 1 83 ? 11.991 8.392 -21.858 1.00 84.38 83 THR A CA 1
ATOM 662 C C . THR A 1 83 ? 10.814 8.493 -20.889 1.00 84.38 83 THR A C 1
ATOM 664 O O . THR A 1 83 ? 9.850 9.193 -21.187 1.00 84.38 83 THR A O 1
ATOM 667 N N . ARG A 1 84 ? 10.836 7.739 -19.782 1.00 84.31 84 ARG A N 1
ATOM 668 C CA . ARG A 1 84 ? 9.807 7.679 -18.730 1.00 84.31 84 ARG A CA 1
ATOM 669 C C . ARG A 1 84 ? 8.381 7.416 -19.213 1.00 84.31 84 ARG A C 1
ATOM 671 O O . ARG A 1 84 ? 7.406 7.730 -18.544 1.00 84.31 84 ARG A O 1
ATOM 678 N N . LYS A 1 85 ? 8.261 6.781 -20.378 1.00 87.50 85 LYS A N 1
ATOM 679 C CA . LYS A 1 85 ? 6.993 6.336 -20.979 1.00 87.50 85 LYS A CA 1
ATOM 680 C C . LYS A 1 85 ? 6.758 4.838 -20.794 1.00 87.50 85 LYS A C 1
ATOM 682 O O . LYS A 1 85 ? 5.697 4.330 -21.158 1.00 87.50 85 LYS A O 1
ATOM 687 N N . GLN A 1 86 ? 7.747 4.118 -20.272 1.00 89.50 86 GLN A N 1
ATOM 688 C CA . GLN A 1 86 ? 7.701 2.675 -20.069 1.00 89.50 86 GLN A CA 1
ATOM 689 C C . GLN A 1 86 ? 8.289 2.321 -18.707 1.00 89.50 86 GLN A C 1
ATOM 691 O O . GLN A 1 86 ? 9.223 2.968 -18.238 1.00 89.50 86 GLN A O 1
ATOM 696 N N . ILE A 1 87 ? 7.764 1.262 -18.104 1.00 88.69 87 ILE A N 1
ATOM 697 C CA . ILE A 1 87 ? 8.246 0.684 -16.852 1.00 88.69 87 ILE A CA 1
ATOM 698 C C . ILE A 1 87 ? 8.550 -0.794 -17.085 1.00 88.69 87 ILE A C 1
ATOM 700 O O . ILE A 1 87 ? 7.797 -1.488 -17.764 1.00 88.69 87 ILE A O 1
ATOM 704 N N . THR A 1 88 ? 9.675 -1.274 -16.571 1.00 89.44 88 THR A N 1
ATOM 705 C CA . THR A 1 88 ? 10.071 -2.684 -16.636 1.00 89.44 88 THR A CA 1
ATOM 706 C C . THR A 1 88 ? 10.061 -3.257 -15.234 1.00 89.44 88 THR A C 1
ATOM 708 O O . THR A 1 88 ? 10.780 -2.759 -14.374 1.00 89.44 88 THR A O 1
ATOM 711 N N . PHE A 1 89 ? 9.264 -4.294 -15.006 1.00 86.88 89 PHE A N 1
ATOM 712 C CA . PHE A 1 89 ? 9.199 -4.996 -13.729 1.00 86.88 89 PHE A CA 1
ATOM 713 C C . PHE A 1 89 ? 10.252 -6.104 -13.680 1.00 86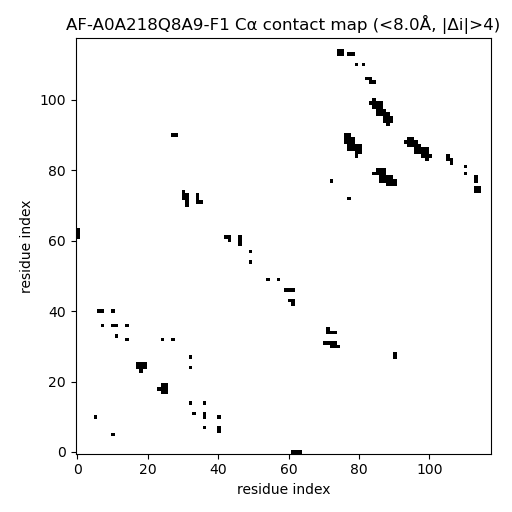.88 89 PHE A C 1
ATOM 715 O O . PHE A 1 89 ? 10.399 -6.884 -14.622 1.00 86.88 89 PHE A O 1
ATOM 722 N N . THR A 1 90 ? 10.991 -6.159 -12.575 1.00 83.75 90 THR A N 1
ATOM 723 C CA . THR A 1 90 ? 12.097 -7.102 -12.329 1.00 83.75 90 THR A CA 1
ATOM 724 C C . THR A 1 90 ? 11.831 -8.008 -11.126 1.00 83.75 90 THR A C 1
ATOM 726 O O . THR A 1 90 ? 12.713 -8.725 -10.660 1.00 83.75 90 THR A O 1
ATOM 729 N N . ASP A 1 91 ? 10.590 -8.031 -10.647 1.00 75.06 91 ASP A N 1
ATOM 730 C CA . ASP A 1 91 ? 10.099 -8.767 -9.476 1.00 75.06 91 ASP A CA 1
ATOM 731 C C . ASP A 1 91 ? 10.013 -10.298 -9.658 1.00 75.06 91 ASP 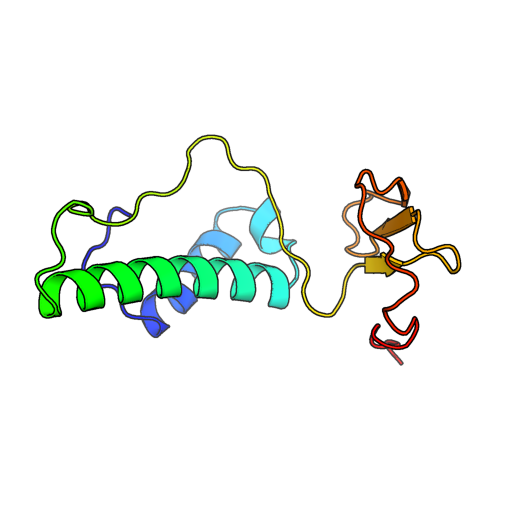A C 1
ATOM 733 O O . ASP A 1 91 ? 9.380 -10.991 -8.862 1.00 75.06 91 ASP A O 1
ATOM 737 N N . LYS A 1 92 ? 10.653 -10.843 -10.705 1.00 73.50 92 LYS A N 1
ATOM 738 C CA . LYS A 1 92 ? 10.639 -12.266 -11.091 1.00 73.50 92 LYS A CA 1
ATOM 739 C C . LYS A 1 92 ? 9.231 -12.829 -11.347 1.00 73.50 92 LYS A C 1
ATOM 741 O O . LYS A 1 92 ? 9.071 -14.043 -11.433 1.00 73.50 92 LYS A O 1
ATOM 746 N N . LYS A 1 93 ? 8.216 -11.973 -11.518 1.00 77.44 93 LYS A N 1
ATOM 747 C CA . LYS A 1 93 ? 6.842 -12.383 -11.859 1.00 77.44 93 LYS A CA 1
ATOM 748 C C . LYS A 1 93 ? 6.588 -12.496 -13.357 1.00 77.44 93 LYS A C 1
ATOM 750 O O . LYS A 1 93 ? 5.496 -12.878 -13.757 1.00 77.44 93 LYS A O 1
ATOM 755 N N . GLY A 1 94 ? 7.570 -12.145 -14.186 1.00 79.56 94 GLY A N 1
ATOM 756 C CA . GLY A 1 94 ? 7.450 -12.226 -15.641 1.00 79.56 94 GLY A CA 1
ATOM 757 C C . GLY A 1 94 ? 6.535 -11.165 -16.264 1.00 79.56 94 GLY A C 1
ATOM 758 O O . GLY A 1 94 ? 6.193 -11.295 -17.431 1.00 79.56 94 GLY A O 1
ATOM 759 N N . ILE A 1 95 ? 6.160 -10.106 -15.527 1.00 86.25 95 ILE A N 1
ATOM 760 C CA . ILE A 1 95 ? 5.343 -8.995 -16.058 1.00 86.25 95 ILE A CA 1
ATOM 761 C C . ILE A 1 95 ? 6.068 -8.295 -17.219 1.00 86.25 95 ILE A C 1
ATOM 763 O O . ILE A 1 95 ? 5.449 -7.884 -18.199 1.00 86.25 95 ILE A O 1
ATOM 767 N N . GLY A 1 96 ? 7.394 -8.168 -17.121 1.00 87.31 96 GLY A N 1
ATOM 768 C CA . GLY A 1 96 ? 8.214 -7.574 -18.167 1.00 87.31 96 GLY A CA 1
ATOM 769 C C . GLY A 1 96 ? 7.977 -6.071 -18.310 1.00 87.31 96 GLY A C 1
ATOM 770 O O . GLY A 1 96 ? 7.898 -5.336 -17.324 1.00 87.31 96 GLY A O 1
ATOM 771 N N . LYS A 1 97 ? 7.932 -5.595 -19.554 1.00 91.19 97 LYS A N 1
ATOM 772 C CA . LYS A 1 97 ? 7.898 -4.169 -19.890 1.00 91.19 97 LYS A CA 1
ATOM 773 C C . LYS A 1 97 ? 6.480 -3.719 -20.228 1.00 91.19 97 LYS A C 1
ATOM 775 O O . LYS A 1 97 ? 5.871 -4.240 -21.156 1.00 91.19 97 LYS A O 1
ATOM 780 N N . LEU A 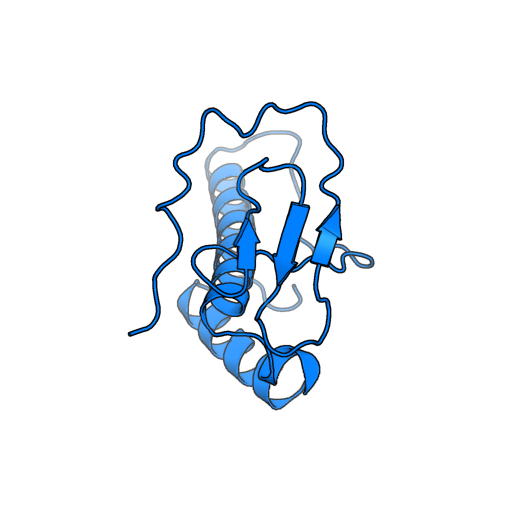1 98 ? 5.995 -2.695 -19.531 1.00 90.00 98 LEU A N 1
ATOM 781 C CA . LEU A 1 98 ? 4.686 -2.084 -19.748 1.00 90.00 98 LEU A CA 1
ATOM 782 C C . LEU A 1 98 ? 4.820 -0.631 -20.214 1.00 90.00 98 LEU A C 1
ATOM 784 O O . LEU A 1 98 ? 5.741 0.092 -19.829 1.00 90.00 98 LEU A O 1
ATOM 788 N N . LYS A 1 99 ? 3.860 -0.183 -21.028 1.00 90.50 99 LYS A N 1
ATOM 789 C CA . LYS A 1 99 ? 3.707 1.228 -21.400 1.00 90.50 99 LYS A CA 1
ATOM 790 C C . LYS A 1 99 ? 2.922 1.955 -20.312 1.00 90.50 99 LYS A C 1
ATOM 792 O O . LYS A 1 99 ? 1.831 1.523 -19.945 1.00 90.50 99 LYS A O 1
ATOM 797 N N . LEU A 1 100 ? 3.449 3.080 -19.841 1.00 88.00 100 LEU A N 1
ATOM 798 C CA . LEU A 1 100 ? 2.739 3.944 -18.907 1.00 88.00 100 LEU A CA 1
ATOM 799 C C . LEU A 1 100 ? 1.633 4.695 -19.656 1.00 88.00 100 LEU A C 1
ATOM 801 O O . LEU A 1 100 ? 1.874 5.305 -20.701 1.00 88.00 100 LEU A O 1
ATOM 805 N N . LYS A 1 101 ? 0.409 4.633 -19.129 1.00 85.94 101 LYS A N 1
ATOM 806 C CA . LYS A 1 101 ? -0.715 5.460 -19.575 1.00 85.94 101 LYS A CA 1
ATOM 807 C C . LYS A 1 101 ? -1.019 6.497 -18.501 1.00 85.94 101 LYS A C 1
ATOM 809 O O . LYS A 1 101 ? -1.336 6.140 -17.373 1.00 85.94 101 LYS A O 1
ATOM 814 N N . GLY A 1 102 ? -0.942 7.766 -18.874 1.00 82.88 102 GLY A N 1
ATOM 815 C CA . GLY A 1 102 ? -1.236 8.901 -18.009 1.00 82.88 102 GLY A CA 1
ATOM 816 C C . GLY A 1 102 ? -0.968 10.214 -18.736 1.00 82.88 102 GLY A C 1
ATOM 817 O O . GLY A 1 102 ? -0.340 10.220 -19.794 1.00 82.88 102 GLY A O 1
ATOM 818 N N . THR A 1 103 ? -1.467 11.311 -18.177 1.00 81.94 103 THR A N 1
ATOM 819 C CA . THR A 1 103 ? -1.249 12.681 -18.673 1.00 81.94 103 THR A CA 1
ATOM 820 C C . THR A 1 103 ? -0.085 13.387 -17.976 1.00 81.94 103 THR A C 1
ATOM 822 O O . THR A 1 103 ? 0.289 14.484 -18.374 1.00 81.94 103 THR A O 1
ATOM 825 N N . TRP A 1 104 ? 0.477 12.773 -16.934 1.00 79.69 104 TRP A N 1
ATOM 826 C CA . TRP A 1 104 ? 1.553 13.344 -16.132 1.00 79.69 104 TRP A CA 1
ATOM 827 C C . TRP A 1 104 ? 2.898 13.270 -16.854 1.00 79.69 104 TRP A C 1
ATOM 829 O O . TRP A 1 104 ? 3.295 12.201 -17.323 1.00 79.69 104 TRP A O 1
ATOM 839 N N . ASP A 1 105 ? 3.613 14.396 -16.891 1.00 79.56 105 ASP A N 1
ATOM 840 C CA . ASP A 1 105 ? 5.003 14.429 -17.336 1.00 79.56 105 ASP A CA 1
ATOM 841 C C . ASP A 1 105 ? 5.919 13.926 -16.218 1.00 79.56 105 ASP A C 1
ATOM 843 O O . ASP A 1 105 ? 6.071 14.548 -15.167 1.00 79.56 105 ASP A O 1
ATOM 847 N N . LEU A 1 106 ? 6.523 12.764 -16.448 1.00 80.88 106 LEU A N 1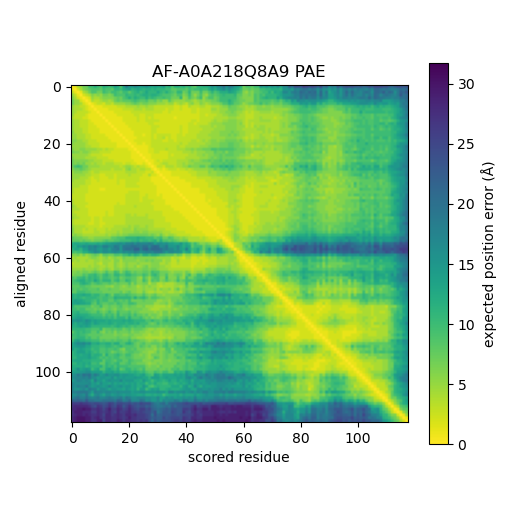
ATOM 848 C CA . LEU A 1 106 ? 7.410 12.123 -15.487 1.00 80.88 106 LEU A CA 1
ATOM 849 C C . LEU A 1 106 ? 8.863 12.601 -15.611 1.00 80.88 106 LEU A C 1
ATOM 851 O O . LEU A 1 106 ? 9.678 12.229 -14.770 1.00 80.88 106 LEU A O 1
ATOM 855 N N . ASN A 1 107 ? 9.210 13.426 -16.610 1.00 79.69 107 ASN A N 1
ATOM 856 C CA . ASN A 1 107 ? 10.579 13.933 -16.804 1.00 79.69 107 ASN A CA 1
ATOM 857 C C . ASN A 1 107 ? 11.079 14.816 -15.661 1.00 79.69 107 ASN A C 1
ATOM 859 O O . ASN A 1 107 ? 12.289 14.948 -15.493 1.00 79.69 107 ASN A O 1
ATOM 863 N N . PHE A 1 108 ? 10.167 15.335 -14.838 1.00 74.88 108 PHE A N 1
ATOM 864 C CA . PHE A 1 108 ? 10.501 16.030 -13.600 1.00 74.88 108 PHE A CA 1
ATOM 865 C C . PHE A 1 108 ? 11.232 15.133 -12.581 1.00 74.88 108 PHE A C 1
ATOM 867 O O . PHE A 1 108 ? 12.012 15.630 -11.773 1.00 74.88 108 PHE A O 1
ATOM 874 N N . TYR A 1 109 ? 11.019 13.811 -12.610 1.00 72.06 109 TYR A N 1
ATOM 875 C CA . TYR A 1 109 ? 11.624 12.897 -11.640 1.00 72.0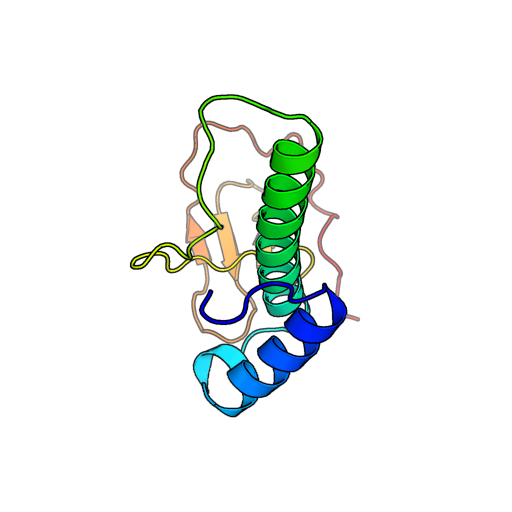6 109 TYR A CA 1
ATOM 876 C C . TYR A 1 109 ? 13.023 12.424 -12.082 1.00 72.06 109 TYR A C 1
ATOM 878 O O . TYR A 1 109 ? 13.184 11.951 -13.219 1.00 72.06 109 TYR A O 1
ATOM 886 N N . PRO A 1 110 ? 14.040 12.482 -11.198 1.00 72.00 110 PRO A N 1
ATOM 887 C CA . PRO A 1 110 ? 15.366 11.933 -11.473 1.00 72.00 110 PRO A CA 1
ATOM 888 C C . PRO A 1 110 ? 15.315 10.427 -11.762 1.00 72.00 110 PRO A C 1
ATOM 890 O O . PRO A 1 110 ? 14.617 9.673 -11.079 1.00 72.00 110 PRO A O 1
ATOM 893 N N . ILE A 1 111 ? 16.086 9.978 -12.759 1.00 66.94 111 ILE A N 1
ATOM 894 C CA . ILE A 1 111 ? 16.204 8.549 -13.120 1.00 66.94 111 ILE A CA 1
ATOM 895 C C . ILE A 1 111 ? 16.879 7.755 -11.984 1.00 66.94 111 ILE A C 1
ATOM 897 O O . ILE A 1 111 ? 16.554 6.589 -11.763 1.00 66.94 111 ILE A O 1
ATOM 901 N N . GLU A 1 112 ? 17.758 8.399 -11.213 1.00 58.25 112 GLU A N 1
ATOM 902 C CA . GLU A 1 112 ? 18.568 7.804 -10.137 1.00 58.25 112 GLU A CA 1
ATOM 903 C C . GLU A 1 112 ? 17.826 7.591 -8.805 1.00 58.25 112 GLU A C 1
ATOM 905 O O . GLU A 1 112 ? 18.398 7.705 -7.728 1.00 58.25 112 GLU A O 1
ATOM 910 N N . SER A 1 113 ? 16.539 7.254 -8.845 1.00 50.06 113 SER A N 1
ATOM 911 C CA . SER A 1 113 ? 15.795 6.847 -7.640 1.00 50.06 113 SER A CA 1
ATOM 912 C C . SER A 1 113 ? 15.665 5.327 -7.485 1.00 50.06 113 SER A C 1
ATOM 914 O O . SER A 1 113 ? 15.001 4.858 -6.564 1.00 50.06 113 SER A O 1
ATOM 916 N N . THR A 1 114 ? 16.306 4.533 -8.351 1.00 45.31 114 THR A N 1
ATOM 917 C CA . THR A 1 114 ? 16.265 3.065 -8.259 1.00 45.31 114 THR A CA 1
ATOM 918 C C . THR A 1 114 ? 17.523 2.519 -7.577 1.00 45.31 114 THR A C 1
ATOM 920 O O . THR A 1 114 ? 18.625 2.802 -8.045 1.00 45.31 114 THR A O 1
ATOM 923 N N . PRO A 1 115 ? 17.401 1.719 -6.498 1.00 40.94 115 PRO A N 1
ATOM 924 C CA . PRO A 1 115 ? 18.541 1.089 -5.855 1.00 40.94 115 PRO A CA 1
ATOM 925 C C . PRO A 1 115 ? 19.185 0.138 -6.863 1.00 40.94 115 PRO A C 1
ATOM 927 O O . PRO A 1 115 ? 18.594 -0.863 -7.278 1.00 40.94 115 PRO A O 1
ATOM 930 N N . GLN A 1 116 ? 20.402 0.471 -7.284 1.00 35.12 116 GLN A N 1
ATOM 931 C CA . GLN A 1 116 ? 21.289 -0.493 -7.907 1.00 35.12 116 GLN A CA 1
ATOM 932 C C . GLN A 1 116 ? 21.594 -1.542 -6.840 1.00 35.12 116 GLN A C 1
ATOM 934 O O . GLN A 1 116 ? 22.340 -1.278 -5.900 1.00 35.12 116 GLN A O 1
ATOM 939 N N . ASN A 1 117 ? 20.986 -2.723 -6.959 1.00 38.44 117 ASN A N 1
ATOM 940 C CA . ASN A 1 117 ? 21.511 -3.901 -6.281 1.00 38.44 117 ASN A CA 1
ATOM 941 C C . ASN A 1 117 ? 22.940 -4.108 -6.808 1.00 38.44 117 ASN A C 1
ATOM 943 O O . ASN A 1 117 ? 23.114 -4.539 -7.950 1.00 38.44 117 ASN A O 1
ATOM 947 N N . LYS A 1 118 ? 23.929 -3.711 -6.002 1.00 33.44 118 LYS A N 1
ATOM 948 C CA . LYS A 1 118 ? 25.245 -4.348 -5.984 1.00 33.44 118 LYS A CA 1
ATOM 949 C C . LYS A 1 118 ? 25.121 -5.690 -5.278 1.00 33.44 118 LYS A C 1
ATOM 951 O O . LYS A 1 118 ? 24.328 -5.759 -4.312 1.00 33.44 118 LYS A O 1
#

Solvent-accessible surface area (backbone atoms only — not comparable to full-atom values): 7632 Å² total; per-residue (Å²): 94,95,71,77,93,71,50,69,70,53,47,56,53,51,52,52,54,49,26,72,74,33,69,74,56,48,65,47,60,71,64,41,54,49,52,54,45,51,54,54,44,52,46,50,52,51,48,55,51,37,61,77,68,65,59,84,89,74,88,64,82,64,66,80,69,91,87,68,92,81,85,59,73,86,63,60,50,58,45,72,40,97,84,54,50,33,40,34,47,65,61,82,75,78,76,39,74,45,75,64,84,77,91,74,78,53,82,83,56,74,84,86,70,55,74,76,83,124

Mean predicted aligned error: 8.59 Å

Radius of gyration: 17.76 Å; Cα contacts (8 Å, |Δi|>4): 97; chains: 1; bounding box: 46×36×40 Å

Sequence (118 aa):
MDNQGVGQKELYRLSKAIRQEFSFANALNSSDCQAAIERAYSSISRFYDNCKKGILGKKGYPKFQKNNRSVEYKTSGWKLSETRKQITFTDKKGIGKLKLKGTWDLNFYPIESTPQNK

Nearest PDB structures (foldseek):
  7w3m-assembly1_x  TM=3.545E-01  e=7.166E+00  Homo sapiens